Protein AF-A0A2K3MBF1-F1 (afdb_monomer)

Mean predicted aligned error: 6.88 Å

Nearest PDB structures (foldseek):
  7pub-assembly1_FO  TM=6.806E-01  e=4.845E-01  Trypanosoma brucei brucei
  6sgb-assembly1_FO  TM=6.847E-01  e=1.633E+00  Trypanosoma brucei brucei
  8ada-assembly1_B  TM=4.902E-01  e=2.082E+00  Mycobacterium tuberculosis H37Rv

Structure (mmCIF, N/CA/C/O backbone):
data_AF-A0A2K3MBF1-F1
#
_entry.id   AF-A0A2K3MBF1-F1
#
loop_
_atom_site.group_PDB
_atom_site.id
_atom_site.type_symbol
_atom_site.label_atom_id
_atom_site.label_alt_id
_atom_site.label_comp_id
_atom_site.label_asym_id
_atom_site.label_entity_id
_atom_site.label_seq_id
_atom_site.pdbx_PDB_ins_code
_atom_site.Cartn_x
_atom_site.Cartn_y
_atom_site.Cartn_z
_atom_site.occupancy
_atom_site.B_iso_or_equiv
_atom_site.auth_seq_id
_atom_site.auth_comp_id
_atom_site.auth_asym_id
_atom_site.auth_atom_id
_atom_site.pdbx_PDB_model_num
ATOM 1 N N . MET A 1 1 ? -12.974 -8.735 -4.501 1.00 49.16 1 MET A N 1
ATOM 2 C CA . MET A 1 1 ? -11.808 -9.632 -4.674 1.00 49.16 1 MET A CA 1
ATOM 3 C C . MET A 1 1 ? -11.583 -10.087 -6.114 1.00 49.16 1 MET A C 1
ATOM 5 O O . MET A 1 1 ? -10.432 -10.130 -6.516 1.00 49.16 1 MET A O 1
ATOM 9 N N . GLN A 1 2 ? -12.617 -10.383 -6.914 1.00 53.72 2 GLN A N 1
ATOM 10 C CA . GLN A 1 2 ? -12.406 -10.715 -8.337 1.00 53.72 2 GLN A CA 1
ATOM 11 C C . GLN A 1 2 ? -11.905 -9.505 -9.150 1.00 53.72 2 GLN A C 1
ATOM 13 O O . GLN A 1 2 ? -10.943 -9.598 -9.901 1.00 53.72 2 GLN A O 1
ATOM 18 N N . ILE A 1 3 ? -12.496 -8.330 -8.899 1.00 56.31 3 ILE A N 1
ATOM 19 C CA . ILE A 1 3 ? -12.157 -7.071 -9.585 1.00 56.31 3 ILE A CA 1
ATOM 20 C C . ILE A 1 3 ? -10.704 -6.647 -9.323 1.00 56.31 3 ILE A C 1
ATOM 22 O O . ILE A 1 3 ? -10.038 -6.131 -10.219 1.00 56.31 3 ILE A O 1
ATOM 26 N N . SER A 1 4 ? -10.189 -6.878 -8.112 1.00 56.28 4 SER A N 1
ATOM 27 C CA . SER A 1 4 ? -8.810 -6.537 -7.758 1.00 56.28 4 SER A CA 1
ATOM 28 C C . SER A 1 4 ? -7.805 -7.421 -8.501 1.00 56.28 4 SER A C 1
ATOM 30 O O . SER A 1 4 ? -6.845 -6.884 -9.041 1.00 56.28 4 SER A O 1
ATOM 32 N N . GLN A 1 5 ? -8.058 -8.729 -8.637 1.00 56.62 5 GLN A N 1
ATOM 33 C CA . GLN A 1 5 ? -7.202 -9.616 -9.439 1.00 56.62 5 GLN A CA 1
ATOM 34 C C . GLN A 1 5 ? -7.185 -9.238 -10.924 1.00 56.62 5 GLN A C 1
ATOM 36 O O . GLN A 1 5 ? -6.106 -9.056 -11.483 1.00 56.62 5 GLN A O 1
ATOM 41 N N . ASP A 1 6 ? -8.344 -9.030 -11.549 1.00 63.62 6 ASP A N 1
ATOM 42 C CA . ASP A 1 6 ? -8.402 -8.672 -12.976 1.00 63.62 6 ASP A CA 1
ATOM 43 C C . ASP A 1 6 ? -7.719 -7.325 -13.260 1.00 63.62 6 ASP A C 1
ATOM 45 O O . ASP A 1 6 ? -7.082 -7.129 -14.298 1.00 63.62 6 ASP A O 1
ATOM 49 N N . THR A 1 7 ? -7.805 -6.388 -12.315 1.00 61.44 7 THR A N 1
ATOM 50 C CA . THR A 1 7 ? -7.143 -5.083 -12.427 1.00 61.44 7 THR A CA 1
ATOM 51 C C . THR A 1 7 ? -5.633 -5.196 -1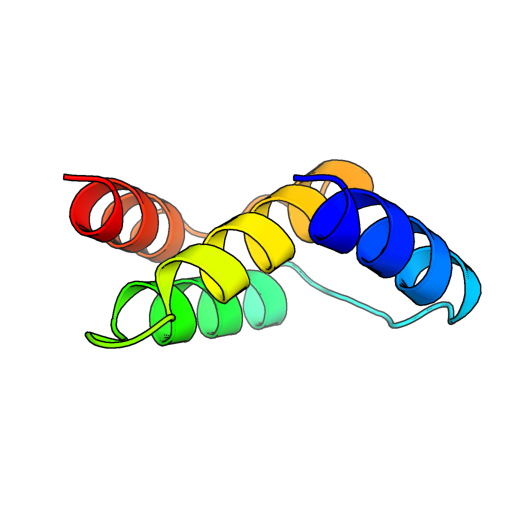2.207 1.00 61.44 7 THR A C 1
ATOM 53 O O . THR A 1 7 ? -4.867 -4.496 -12.868 1.00 61.44 7 THR A O 1
ATOM 56 N N . LEU A 1 8 ? -5.170 -6.089 -11.323 1.00 60.91 8 LEU A N 1
ATOM 57 C CA . LEU A 1 8 ? -3.741 -6.385 -11.149 1.00 60.91 8 LEU A CA 1
ATOM 58 C C . LEU A 1 8 ? -3.152 -6.991 -12.425 1.00 60.91 8 LEU A C 1
ATOM 60 O O . LEU A 1 8 ? -2.094 -6.549 -12.873 1.00 60.91 8 LEU A O 1
ATOM 64 N N . VAL A 1 9 ? -3.869 -7.927 -13.052 1.00 65.06 9 VAL A N 1
ATOM 65 C CA . VAL A 1 9 ? -3.478 -8.536 -14.331 1.00 65.06 9 VAL A CA 1
ATOM 66 C C . VAL A 1 9 ? -3.365 -7.465 -15.422 1.00 65.06 9 VAL A C 1
ATOM 68 O O . VAL A 1 9 ? -2.299 -7.311 -16.016 1.00 65.06 9 VAL A O 1
ATOM 71 N N . ARG A 1 10 ? -4.393 -6.623 -15.601 1.00 63.19 10 ARG A N 1
ATOM 72 C CA . ARG A 1 10 ? -4.391 -5.547 -16.615 1.00 63.19 10 ARG A CA 1
ATOM 73 C C . ARG A 1 10 ? -3.345 -4.455 -16.383 1.00 63.19 10 ARG A C 1
ATOM 75 O O . ARG A 1 10 ? -2.918 -3.788 -17.323 1.00 63.19 10 ARG A O 1
ATOM 82 N N . MET A 1 11 ? -2.947 -4.216 -15.138 1.00 60.84 11 MET A N 1
ATOM 83 C CA . MET A 1 11 ? -1.928 -3.211 -14.809 1.00 60.84 11 MET A CA 1
ATOM 84 C C . MET A 1 11 ? -0.508 -3.765 -14.920 1.00 60.84 11 MET A C 1
ATOM 86 O O . MET A 1 11 ? 0.413 -3.018 -15.261 1.00 60.84 11 MET A O 1
ATOM 90 N N . ASN A 1 12 ? -0.337 -5.075 -14.731 1.00 59.66 12 ASN A N 1
ATOM 91 C CA . ASN A 1 12 ? 0.883 -5.780 -15.107 1.00 59.66 12 ASN A CA 1
ATOM 92 C C . ASN A 1 12 ? 1.097 -5.743 -16.632 1.00 59.66 12 ASN A C 1
ATOM 94 O O . ASN A 1 12 ? 2.197 -5.453 -17.091 1.00 59.66 12 ASN A O 1
ATOM 98 N N . GLU A 1 13 ? 0.027 -5.908 -17.415 1.00 62.91 13 GLU A N 1
ATOM 99 C CA . GLU A 1 13 ? 0.058 -5.833 -18.886 1.00 62.91 13 GLU A CA 1
ATOM 100 C C . GLU A 1 13 ? 0.506 -4.464 -19.433 1.00 62.91 13 GLU A C 1
ATOM 102 O O . GLU A 1 13 ? 0.999 -4.377 -20.556 1.00 62.91 13 GLU A O 1
ATOM 107 N N . ARG A 1 14 ? 0.365 -3.382 -18.654 1.00 60.69 14 ARG A N 1
ATOM 108 C CA . ARG A 1 14 ? 0.641 -2.005 -19.106 1.00 60.69 14 ARG A CA 1
ATOM 109 C C . ARG A 1 14 ? 2.021 -1.455 -18.734 1.00 60.69 14 ARG A C 1
ATOM 111 O O . ARG A 1 14 ? 2.268 -0.283 -19.000 1.00 60.69 14 ARG A O 1
ATOM 118 N N . ASN A 1 15 ? 2.919 -2.246 -18.130 1.00 58.09 15 ASN A N 1
ATOM 119 C CA . ASN A 1 15 ? 4.286 -1.815 -17.764 1.00 58.09 15 ASN A CA 1
ATOM 120 C C . ASN A 1 15 ? 4.351 -0.469 -17.005 1.00 58.09 15 ASN A C 1
ATOM 122 O O . ASN A 1 15 ? 5.307 0.294 -17.134 1.00 58.09 15 ASN A O 1
ATOM 126 N N . PHE A 1 16 ? 3.332 -0.147 -16.202 1.00 61.06 16 PHE A N 1
ATOM 127 C CA . PHE A 1 16 ? 3.323 1.102 -15.437 1.00 61.06 16 PHE A CA 1
ATOM 128 C C . PHE A 1 16 ? 4.532 1.101 -14.493 1.00 61.06 16 PHE A C 1
ATOM 130 O O . PHE A 1 16 ? 4.641 0.175 -13.705 1.00 61.06 16 PHE A O 1
ATOM 137 N N . PHE A 1 17 ? 5.459 2.055 -14.525 1.00 61.25 17 PHE A N 1
ATOM 138 C CA . PHE A 1 17 ? 6.612 2.023 -13.613 1.00 61.25 17 PHE A CA 1
ATOM 139 C C . PHE A 1 17 ? 6.190 2.553 -12.234 1.00 61.25 17 PHE A C 1
ATOM 141 O O . PHE A 1 17 ? 5.860 3.728 -12.103 1.00 61.25 17 PHE A O 1
ATOM 148 N N . MET A 1 18 ? 6.160 1.700 -11.202 1.00 67.94 18 MET A N 1
ATOM 149 C CA . MET A 1 18 ? 5.901 2.134 -9.820 1.00 67.94 18 MET A CA 1
ATOM 150 C C . MET A 1 18 ? 7.175 1.996 -8.992 1.00 67.94 18 MET A C 1
ATOM 152 O O . MET A 1 18 ? 7.686 0.892 -8.836 1.00 67.94 18 MET A O 1
ATOM 156 N N . ASN A 1 19 ? 7.662 3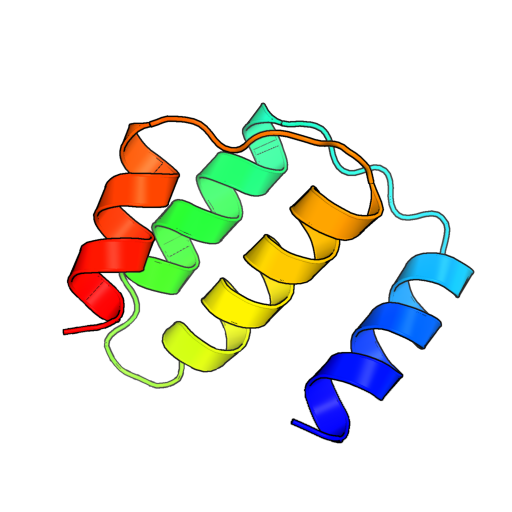.113 -8.450 1.00 78.12 19 ASN A N 1
ATOM 157 C CA . ASN A 1 19 ? 8.754 3.134 -7.477 1.00 78.12 19 ASN A CA 1
ATOM 158 C C . ASN A 1 19 ? 8.203 3.213 -6.039 1.00 78.12 19 ASN A C 1
ATOM 160 O O . ASN A 1 19 ? 7.027 3.530 -5.837 1.00 78.12 19 ASN A O 1
ATOM 164 N N . SER A 1 20 ? 9.040 2.920 -5.035 1.00 80.44 20 SER A N 1
ATOM 165 C CA . SER A 1 20 ? 8.591 2.830 -3.634 1.00 80.44 20 SER A CA 1
ATOM 166 C C . SER A 1 20 ? 8.002 4.129 -3.103 1.00 80.44 20 SER A C 1
ATOM 168 O O . SER A 1 20 ? 6.998 4.087 -2.396 1.00 80.44 20 SER A O 1
ATOM 170 N N . LYS A 1 21 ? 8.566 5.281 -3.482 1.00 85.50 21 LYS A N 1
ATOM 171 C CA . LYS A 1 21 ? 8.071 6.597 -3.066 1.00 85.50 21 LYS A CA 1
ATOM 172 C C . LYS A 1 21 ? 6.645 6.829 -3.563 1.00 85.50 21 LYS A C 1
ATOM 174 O O . LYS A 1 21 ? 5.754 7.074 -2.758 1.00 85.50 21 LYS A O 1
ATOM 179 N N . MET A 1 22 ? 6.430 6.678 -4.868 1.00 84.12 22 MET A N 1
ATOM 180 C CA . MET A 1 22 ? 5.126 6.905 -5.486 1.00 84.12 22 MET A CA 1
ATOM 181 C C . MET A 1 22 ? 4.078 5.917 -4.963 1.00 84.12 22 MET A C 1
ATOM 183 O O . MET A 1 22 ? 2.971 6.325 -4.630 1.00 84.12 22 MET A O 1
ATOM 187 N N . GLY A 1 23 ? 4.428 4.633 -4.825 1.00 84.19 23 GLY A N 1
ATOM 188 C CA . GLY A 1 23 ? 3.521 3.640 -4.242 1.00 84.19 23 GLY A CA 1
ATOM 189 C C . GLY A 1 23 ? 3.142 3.965 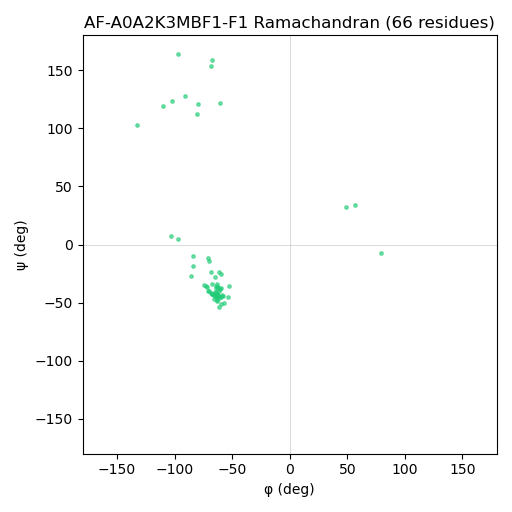-2.794 1.00 84.19 23 GLY A C 1
ATOM 190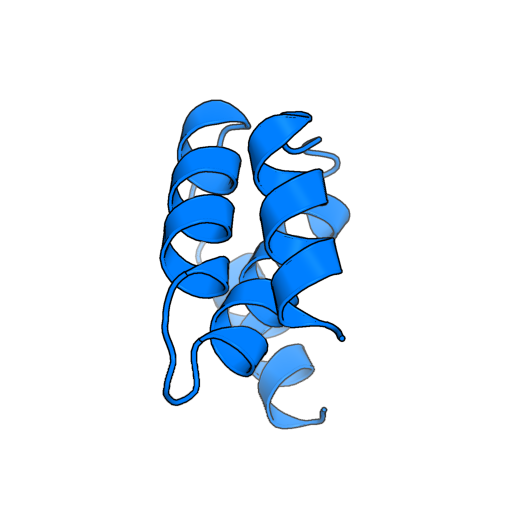 O O . GLY A 1 23 ? 1.978 3.856 -2.424 1.00 84.19 23 GLY A O 1
ATOM 191 N N . SER A 1 24 ? 4.099 4.446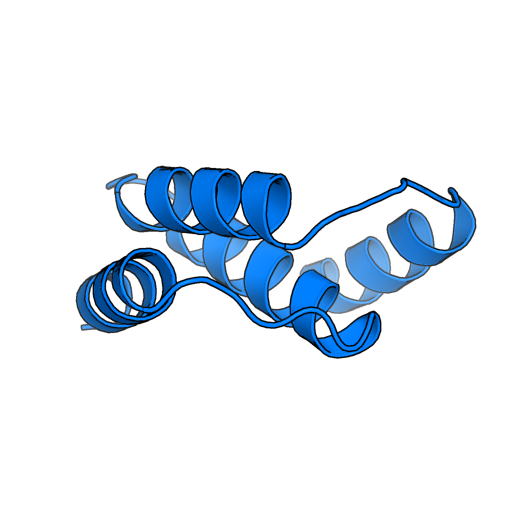 -1.996 1.00 86.88 24 SER A N 1
ATOM 192 C CA . SER A 1 24 ? 3.856 4.830 -0.600 1.00 86.88 24 SER A CA 1
ATOM 193 C C . SER A 1 24 ? 2.949 6.052 -0.472 1.00 86.88 24 SER A C 1
ATOM 195 O O . SER A 1 24 ? 2.058 6.059 0.369 1.00 86.88 24 SER A O 1
ATOM 197 N N . GLU A 1 25 ? 3.148 7.078 -1.302 1.00 88.75 25 GLU A N 1
ATOM 198 C CA . GLU A 1 25 ? 2.296 8.275 -1.316 1.00 88.75 25 GLU A CA 1
ATOM 199 C C . GLU A 1 25 ? 0.863 7.929 -1.741 1.00 88.75 25 GLU A C 1
ATOM 201 O O . GLU A 1 25 ? -0.095 8.357 -1.099 1.00 88.75 25 GLU A O 1
ATOM 206 N N . LEU A 1 26 ? 0.711 7.097 -2.776 1.00 85.69 26 LEU A N 1
ATOM 207 C CA . LEU A 1 26 ? -0.595 6.617 -3.230 1.00 85.69 26 LEU A CA 1
ATOM 208 C C . LEU A 1 26 ? -1.300 5.793 -2.150 1.00 85.69 26 LEU A C 1
ATOM 210 O O . LEU A 1 26 ? -2.486 6.002 -1.901 1.00 85.69 26 LEU A O 1
ATOM 214 N N . LEU A 1 27 ? -0.573 4.886 -1.492 1.00 86.25 27 LEU A N 1
ATOM 215 C CA . LEU A 1 27 ? -1.111 4.062 -0.413 1.00 86.25 27 LEU A CA 1
ATOM 216 C C . LEU A 1 27 ? -1.552 4.925 0.777 1.00 86.25 27 LEU A C 1
ATOM 218 O O . LEU A 1 27 ? -2.636 4.711 1.311 1.00 86.25 27 LEU A O 1
ATOM 222 N N . LEU A 1 28 ? -0.752 5.928 1.148 1.00 87.62 28 LEU A N 1
ATOM 223 C CA . LEU A 1 28 ? -1.063 6.866 2.226 1.00 87.62 28 LEU A CA 1
ATOM 224 C C . LEU A 1 28 ? -2.328 7.686 1.927 1.00 87.62 28 LEU A C 1
ATOM 226 O O . LEU A 1 28 ? -3.186 7.828 2.796 1.00 87.62 28 LEU A O 1
ATOM 230 N N . MET A 1 29 ? -2.463 8.197 0.700 1.00 85.81 29 MET A N 1
ATOM 231 C CA . MET A 1 29 ? -3.652 8.947 0.282 1.00 85.81 29 MET A CA 1
ATOM 232 C C . MET A 1 29 ? -4.901 8.061 0.262 1.00 85.81 29 MET A C 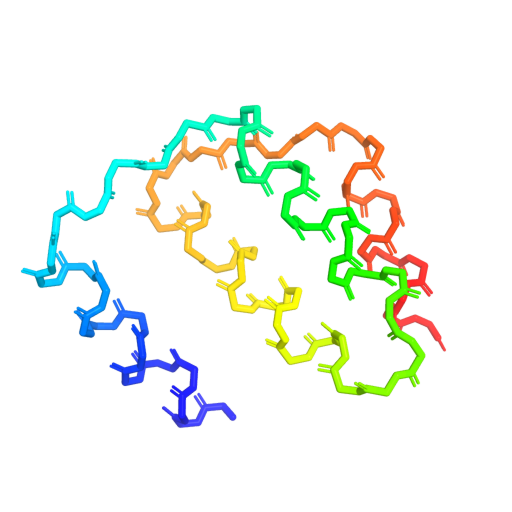1
ATOM 234 O O . MET A 1 29 ? -5.925 8.438 0.828 1.00 85.81 29 MET A O 1
ATOM 238 N N . ALA A 1 30 ? -4.806 6.866 -0.327 1.00 85.69 30 ALA A N 1
ATOM 239 C CA . ALA A 1 30 ? -5.926 5.931 -0.411 1.00 85.69 30 ALA A CA 1
ATOM 240 C C . ALA A 1 30 ? -6.376 5.435 0.973 1.00 85.69 30 ALA A C 1
ATOM 242 O O . ALA A 1 30 ? -7.570 5.300 1.223 1.00 85.69 30 ALA A O 1
ATOM 243 N N . ALA A 1 31 ? -5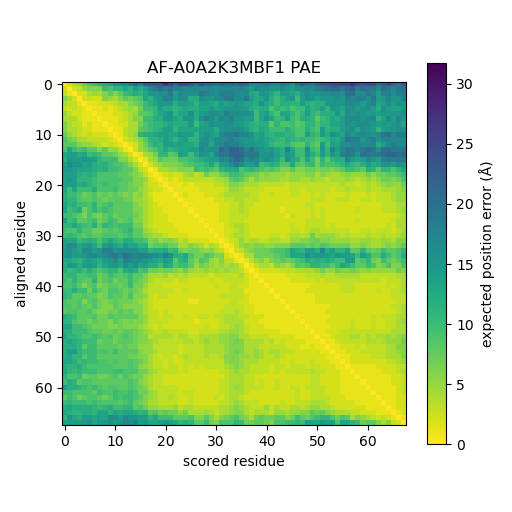.439 5.211 1.897 1.00 83.81 31 ALA A N 1
ATOM 244 C CA . ALA A 1 31 ? -5.754 4.825 3.269 1.00 83.81 31 ALA A CA 1
ATOM 245 C C . ALA A 1 31 ? -6.440 5.947 4.076 1.00 83.81 31 ALA A C 1
ATOM 247 O O . ALA A 1 31 ? -7.153 5.661 5.035 1.00 83.81 31 ALA A O 1
ATOM 248 N N . GLY A 1 32 ? -6.250 7.214 3.692 1.00 78.69 32 GLY A N 1
ATOM 249 C CA . GLY A 1 32 ? -6.897 8.372 4.319 1.00 78.69 32 GLY A CA 1
ATOM 250 C C . GLY A 1 32 ? -8.311 8.680 3.803 1.00 78.69 32 GLY A C 1
ATOM 251 O O . GLY A 1 32 ? -9.006 9.518 4.385 1.00 78.69 32 GLY A O 1
ATOM 252 N N . GLU A 1 33 ? -8.760 8.032 2.725 1.00 80.62 33 GLU A N 1
ATOM 253 C CA . GLU A 1 33 ? -10.084 8.265 2.143 1.00 80.62 33 GLU A CA 1
ATOM 254 C C . GLU A 1 33 ? -11.195 7.539 2.921 1.00 80.62 33 GLU A C 1
ATOM 256 O O . GLU A 1 33 ? -11.249 6.313 2.992 1.00 80.62 33 GLU A O 1
ATOM 261 N N . LYS A 1 34 ? -12.161 8.309 3.439 1.00 67.44 34 LYS A N 1
ATOM 262 C CA . LYS A 1 34 ? -13.294 7.804 4.240 1.00 67.44 34 LYS A CA 1
ATOM 263 C C . LYS A 1 34 ? -14.328 6.993 3.442 1.00 67.44 34 LYS A C 1
ATOM 265 O O . LYS A 1 34 ? -15.170 6.330 4.039 1.00 67.44 34 LYS A O 1
ATOM 270 N N . THR A 1 35 ? -14.301 7.052 2.109 1.00 64.19 35 THR A N 1
ATOM 271 C CA . THR A 1 35 ? -15.300 6.418 1.229 1.00 64.19 35 THR A CA 1
ATOM 272 C C . THR A 1 35 ? -14.624 5.655 0.097 1.00 64.19 35 THR A C 1
ATOM 274 O O . THR A 1 35 ? -14.172 6.258 -0.868 1.00 64.19 35 THR A O 1
ATOM 277 N N . GLY A 1 36 ? -14.555 4.325 0.192 1.00 64.44 36 GLY A N 1
ATOM 278 C CA . GLY A 1 36 ? -13.980 3.482 -0.869 1.00 64.44 36 GLY A CA 1
ATOM 279 C C . GLY A 1 36 ? -12.447 3.427 -0.908 1.00 64.44 36 GLY A C 1
ATOM 280 O O . GLY A 1 36 ? -11.905 2.569 -1.609 1.00 64.44 36 GLY A O 1
ATOM 281 N N . GLY A 1 37 ? -11.763 4.244 -0.098 1.00 74.69 37 GLY A N 1
ATOM 282 C CA . GLY A 1 37 ? -10.303 4.311 0.003 1.00 74.69 37 GLY A CA 1
ATOM 283 C C . GLY A 1 37 ? -9.639 2.963 0.258 1.00 74.69 37 GLY A C 1
ATOM 284 O O . GLY A 1 37 ? -8.624 2.639 -0.348 1.00 74.69 37 GLY A O 1
ATOM 285 N N . TYR A 1 38 ? -10.285 2.102 1.044 1.00 79.00 38 TYR A N 1
ATOM 286 C CA . TYR A 1 38 ? -9.781 0.766 1.352 1.00 79.00 38 TYR A CA 1
ATOM 287 C C . TYR A 1 38 ? -9.669 -0.162 0.125 1.00 79.00 38 TYR A C 1
ATOM 289 O O . TYR A 1 38 ? -8.715 -0.930 0.007 1.00 79.00 38 TYR A O 1
ATOM 297 N N . THR A 1 39 ? -10.588 -0.061 -0.843 1.00 82.50 39 THR A N 1
ATOM 298 C CA . THR A 1 39 ? -10.491 -0.846 -2.090 1.00 82.50 39 THR A CA 1
ATOM 299 C C . THR A 1 39 ? -9.265 -0.421 -2.894 1.00 82.50 39 THR A C 1
ATOM 301 O O . THR A 1 39 ? -8.536 -1.269 -3.410 1.00 82.50 39 THR A O 1
ATOM 304 N N . ASN A 1 40 ? -9.010 0.888 -2.947 1.00 81.94 40 ASN A N 1
ATOM 305 C CA . ASN A 1 40 ? -7.854 1.460 -3.628 1.00 81.94 40 ASN A CA 1
ATOM 306 C C . ASN A 1 40 ? -6.554 1.149 -2.876 1.00 81.94 40 ASN A C 1
ATOM 308 O O . ASN A 1 40 ? -5.556 0.795 -3.498 1.00 81.94 40 ASN A O 1
ATOM 312 N N . ALA A 1 41 ? -6.568 1.214 -1.545 1.00 86.56 41 ALA A N 1
ATOM 313 C CA . ALA A 1 41 ? -5.407 0.949 -0.709 1.00 86.56 41 ALA A CA 1
ATOM 314 C C . ALA A 1 41 ? -4.964 -0.521 -0.804 1.00 86.56 41 ALA A C 1
ATOM 316 O O . ALA A 1 41 ? -3.784 -0.783 -1.022 1.00 86.56 41 ALA A O 1
ATOM 317 N N . ASN A 1 42 ? -5.907 -1.473 -0.769 1.00 86.69 42 ASN A N 1
ATOM 318 C CA . ASN A 1 42 ? -5.622 -2.896 -1.013 1.00 86.69 42 ASN A CA 1
ATOM 319 C C . ASN A 1 42 ? -5.020 -3.116 -2.397 1.00 86.69 42 ASN A C 1
ATOM 321 O O . ASN A 1 42 ? -4.056 -3.856 -2.567 1.00 86.69 42 ASN A O 1
ATOM 325 N N . TYR A 1 43 ? -5.592 -2.445 -3.393 1.00 83.25 43 TYR A N 1
ATOM 326 C CA . TYR A 1 43 ? -5.131 -2.557 -4.761 1.00 83.25 43 TYR A CA 1
ATOM 327 C C . TYR A 1 43 ? -3.682 -2.062 -4.924 1.00 83.25 43 TYR A C 1
ATOM 329 O O . TYR A 1 43 ? -2.858 -2.73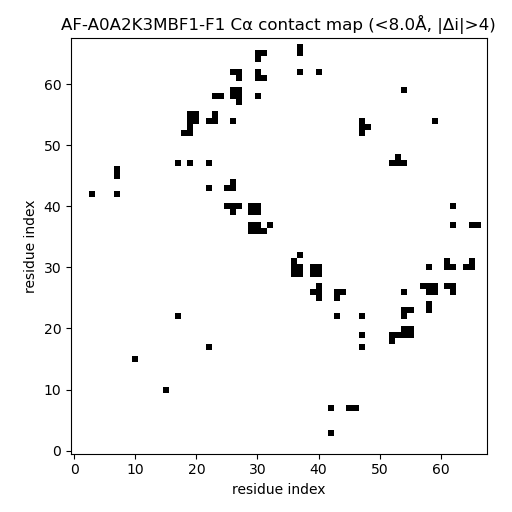0 -5.550 1.00 83.25 43 TYR A O 1
ATOM 337 N N . ILE A 1 44 ? -3.350 -0.920 -4.317 1.00 84.50 44 ILE A N 1
ATOM 338 C CA . ILE A 1 44 ? -1.990 -0.369 -4.316 1.00 84.50 44 ILE A CA 1
ATOM 339 C C . ILE A 1 44 ? -1.037 -1.300 -3.558 1.00 84.50 44 ILE A C 1
ATOM 341 O O . ILE A 1 44 ? 0.048 -1.591 -4.060 1.00 84.50 44 ILE A O 1
ATOM 345 N N . TRP A 1 45 ? -1.449 -1.812 -2.395 1.00 86.75 45 TRP A N 1
ATOM 346 C CA . TRP A 1 45 ? -0.667 -2.759 -1.600 1.00 86.75 45 TRP A CA 1
ATOM 347 C C . TRP A 1 45 ? -0.299 -4.019 -2.393 1.00 86.75 45 TRP A C 1
ATOM 349 O O . TRP A 1 45 ? 0.875 -4.393 -2.471 1.00 86.75 45 TRP A O 1
ATOM 359 N N . ASP A 1 46 ? -1.287 -4.645 -3.033 1.00 84.94 46 ASP A N 1
ATOM 360 C CA . ASP A 1 46 ? -1.084 -5.849 -3.837 1.00 84.94 46 ASP A CA 1
ATOM 361 C C . ASP A 1 46 ? -0.157 -5.585 -5.029 1.00 84.94 46 ASP A C 1
ATOM 363 O O . ASP A 1 46 ? 0.696 -6.413 -5.355 1.00 84.94 46 ASP A O 1
ATOM 367 N N . LEU A 1 47 ? -0.265 -4.409 -5.650 1.00 81.00 47 LEU A N 1
ATOM 368 C CA . LEU A 1 47 ? 0.578 -4.029 -6.779 1.00 81.00 47 LEU A CA 1
ATOM 369 C C . LEU A 1 47 ? 2.030 -3.755 -6.363 1.00 81.00 47 LEU A C 1
ATOM 371 O O . LEU A 1 47 ? 2.961 -4.163 -7.063 1.00 81.00 47 LEU A O 1
ATOM 375 N N . MET A 1 48 ? 2.241 -3.107 -5.217 1.00 85.25 48 MET A N 1
ATOM 376 C CA . MET A 1 48 ? 3.574 -2.917 -4.641 1.00 85.25 48 MET A CA 1
ATOM 377 C C . MET A 1 48 ? 4.214 -4.269 -4.307 1.00 85.25 48 MET A C 1
ATOM 379 O O . MET A 1 48 ? 5.354 -4.530 -4.701 1.00 85.25 48 MET A O 1
ATOM 383 N N . ARG A 1 49 ? 3.445 -5.181 -3.697 1.00 85.44 49 ARG A N 1
ATOM 384 C CA . ARG A 1 49 ? 3.887 -6.547 -3.389 1.00 85.44 49 ARG A CA 1
ATOM 385 C C . ARG A 1 49 ? 4.239 -7.345 -4.645 1.00 85.44 49 ARG A C 1
ATOM 387 O O . ARG A 1 49 ? 5.298 -7.968 -4.681 1.00 85.44 49 ARG A O 1
ATOM 394 N N . ALA A 1 50 ? 3.403 -7.301 -5.682 1.00 83.12 50 ALA A N 1
ATOM 395 C CA . ALA A 1 50 ? 3.638 -8.006 -6.946 1.00 83.12 50 ALA A CA 1
ATOM 396 C C . ALA A 1 50 ? 4.937 -7.569 -7.646 1.00 83.12 50 ALA A C 1
ATOM 398 O O . ALA A 1 50 ? 5.525 -8.335 -8.404 1.00 83.12 50 ALA A O 1
ATOM 399 N N . ARG A 1 51 ? 5.404 -6.346 -7.373 1.00 79.50 51 ARG A N 1
ATOM 400 C CA . ARG A 1 51 ? 6.621 -5.762 -7.955 1.00 79.50 51 ARG A CA 1
ATOM 401 C C . ARG A 1 51 ? 7.814 -5.770 -7.015 1.00 79.50 51 ARG A C 1
ATOM 403 O O . ARG A 1 51 ? 8.846 -5.191 -7.341 1.00 79.50 51 ARG A O 1
ATOM 410 N N . ASN A 1 52 ? 7.677 -6.425 -5.864 1.00 83.12 52 ASN A N 1
ATOM 411 C CA . ASN A 1 52 ? 8.709 -6.485 -4.836 1.00 83.12 52 ASN A CA 1
ATOM 412 C C . ASN A 1 52 ? 9.151 -5.081 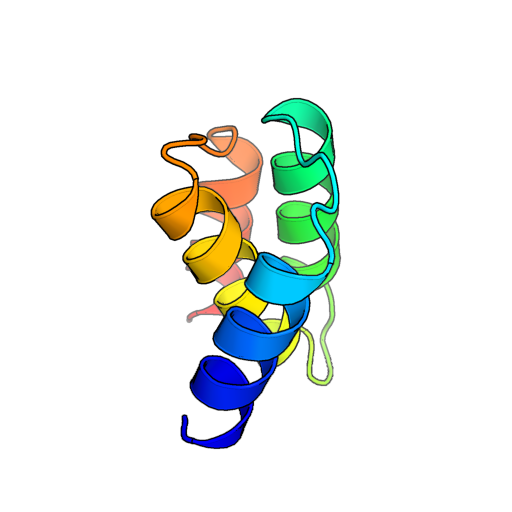-4.362 1.00 83.12 52 ASN A C 1
ATOM 414 O O . ASN A 1 52 ? 10.317 -4.838 -4.054 1.00 83.12 52 ASN A O 1
ATOM 418 N N . VAL A 1 53 ? 8.200 -4.141 -4.341 1.00 85.12 53 VAL A N 1
ATOM 419 C CA . VAL A 1 53 ? 8.383 -2.761 -3.893 1.00 85.12 53 VAL A CA 1
ATOM 420 C C . VAL A 1 53 ? 7.810 -2.633 -2.490 1.00 85.12 53 VAL A C 1
ATOM 422 O O . VAL A 1 53 ? 6.630 -2.890 -2.264 1.00 85.12 53 VAL A O 1
ATOM 425 N N . TYR A 1 54 ? 8.636 -2.197 -1.546 1.00 87.00 54 TYR A N 1
ATOM 426 C CA . TYR A 1 54 ? 8.222 -2.038 -0.156 1.00 87.00 54 TYR A CA 1
ATOM 427 C C . TYR A 1 54 ? 7.686 -0.620 0.092 1.00 87.00 54 TYR A C 1
ATOM 429 O O . TYR A 1 54 ? 8.374 0.346 -0.258 1.00 87.00 54 TYR A O 1
ATOM 437 N N . PRO A 1 55 ? 6.478 -0.468 0.671 1.00 86.88 55 PRO A N 1
ATOM 438 C CA . PRO A 1 55 ? 5.975 0.832 1.093 1.00 86.88 55 PRO A CA 1
ATOM 439 C C . PRO A 1 55 ? 6.779 1.400 2.264 1.00 86.88 55 PRO A C 1
ATOM 441 O O . PRO A 1 55 ? 7.430 0.671 3.012 1.00 86.88 55 PRO A O 1
ATOM 444 N N . SER A 1 56 ? 6.709 2.716 2.445 1.00 89.81 56 SER A N 1
ATOM 445 C CA . SER A 1 56 ? 7.238 3.386 3.628 1.00 89.81 56 SER A CA 1
ATOM 446 C C . SER A 1 56 ? 6.424 3.019 4.870 1.00 89.81 56 SER A C 1
ATOM 448 O O . SER A 1 56 ? 5.230 2.729 4.784 1.00 89.81 56 SER A O 1
ATOM 450 N N . LEU A 1 57 ? 7.061 3.086 6.042 1.00 88.69 57 LEU A N 1
ATOM 451 C CA . LEU A 1 57 ? 6.420 2.759 7.319 1.00 88.69 57 LEU A CA 1
ATOM 452 C C . LEU A 1 57 ? 5.116 3.546 7.536 1.00 88.69 57 LEU A C 1
ATOM 454 O O . LEU A 1 57 ? 4.096 2.950 7.861 1.00 88.69 57 LEU A O 1
ATOM 458 N N . ALA A 1 58 ? 5.122 4.851 7.254 1.00 87.44 58 ALA A N 1
ATOM 459 C CA . ALA A 1 58 ? 3.942 5.705 7.398 1.00 87.44 58 ALA A CA 1
ATOM 460 C C . ALA A 1 58 ? 2.757 5.245 6.527 1.00 87.44 58 ALA A C 1
ATOM 462 O O . ALA A 1 58 ? 1.606 5.310 6.951 1.00 87.44 58 ALA A O 1
ATOM 463 N N . ALA A 1 59 ? 3.028 4.754 5.313 1.00 86.75 59 ALA A N 1
ATOM 464 C CA . ALA A 1 59 ? 1.989 4.251 4.421 1.00 86.75 59 ALA A CA 1
ATOM 465 C C . ALA A 1 59 ? 1.419 2.907 4.908 1.00 86.75 59 ALA A C 1
ATOM 467 O O . ALA A 1 59 ? 0.215 2.681 4.816 1.00 86.75 59 ALA A O 1
ATOM 468 N N . VAL A 1 60 ? 2.268 2.043 5.479 1.00 89.12 60 VAL A N 1
ATOM 469 C CA . VAL A 1 60 ? 1.845 0.784 6.118 1.00 89.12 60 VAL A CA 1
ATOM 470 C C . VAL A 1 60 ? 0.968 1.063 7.338 1.00 89.12 60 VAL A C 1
ATOM 472 O O . VAL A 1 60 ? -0.075 0.434 7.500 1.00 89.12 60 VAL A O 1
ATOM 475 N N . GLU A 1 61 ? 1.366 2.011 8.185 1.00 89.25 61 GLU A N 1
ATOM 476 C CA . GLU A 1 61 ? 0.605 2.389 9.376 1.00 89.25 61 GLU A CA 1
ATOM 477 C C . GLU A 1 61 ? -0.760 2.961 9.003 1.00 89.25 61 GLU A C 1
ATOM 479 O O . GLU A 1 61 ? -1.768 2.509 9.538 1.00 89.25 61 GLU A O 1
ATOM 484 N N . ALA A 1 62 ? -0.817 3.894 8.050 1.00 86.00 62 ALA A N 1
ATOM 485 C CA . ALA A 1 62 ? -2.080 4.452 7.575 1.00 86.00 62 ALA A CA 1
ATOM 486 C C . ALA A 1 62 ? -2.996 3.369 6.993 1.00 86.00 62 ALA A C 1
ATOM 488 O O . ALA A 1 62 ? -4.173 3.306 7.342 1.00 86.00 62 ALA A O 1
ATOM 489 N N . TYR A 1 63 ? -2.445 2.474 6.169 1.00 86.62 63 TYR A N 1
ATOM 490 C CA . TYR A 1 63 ? -3.174 1.329 5.630 1.00 86.62 63 TYR A CA 1
ATOM 491 C C . TYR A 1 63 ? -3.737 0.428 6.740 1.00 86.62 63 TYR A C 1
ATOM 493 O O . TYR A 1 63 ? -4.907 0.057 6.700 1.00 86.62 63 TYR A O 1
ATOM 501 N N . TYR A 1 64 ? -2.941 0.135 7.771 1.00 84.81 64 TYR A N 1
ATOM 502 C CA . TYR A 1 64 ? -3.375 -0.649 8.928 1.00 84.81 64 TYR A CA 1
ATOM 503 C C . TYR A 1 64 ? -4.426 0.059 9.795 1.00 84.81 64 TYR A C 1
ATOM 505 O O . TYR A 1 64 ? -5.306 -0.596 10.349 1.00 84.81 64 TYR A O 1
ATOM 513 N N . GLN A 1 65 ? -4.373 1.385 9.921 1.00 83.25 65 GLN A N 1
ATOM 514 C CA . GLN A 1 65 ? -5.414 2.135 10.630 1.00 83.25 65 GLN A CA 1
ATOM 515 C C . GLN A 1 65 ? -6.715 2.200 9.825 1.00 83.25 65 GLN A C 1
ATOM 517 O O . GLN A 1 65 ? -7.781 2.110 10.416 1.00 83.25 65 GLN A O 1
ATOM 522 N N . GLY A 1 66 ? -6.641 2.297 8.493 1.00 74.88 66 GLY A N 1
ATOM 523 C CA . GLY A 1 66 ? -7.817 2.246 7.613 1.00 74.88 66 GLY A CA 1
ATOM 524 C C . GLY A 1 66 ? -8.465 0.858 7.501 1.00 74.88 66 GLY A C 1
ATOM 525 O O . GLY A 1 66 ? -9.560 0.735 6.961 1.00 74.88 66 GLY A O 1
ATOM 526 N N . LEU A 1 67 ? -7.783 -0.179 7.999 1.00 69.06 67 LEU A N 1
ATOM 527 C CA . LEU A 1 67 ? -8.245 -1.567 8.095 1.00 69.06 67 LEU A CA 1
ATOM 528 C C . LEU A 1 67 ? -9.092 -1.856 9.348 1.00 69.06 67 LEU A C 1
ATOM 530 O O . LEU A 1 67 ? -9.757 -2.894 9.390 1.00 69.06 67 LEU A O 1
ATOM 534 N N . LYS A 1 68 ? -9.007 -1.001 10.373 1.00 63.47 68 LYS A N 1
ATOM 535 C CA . LYS A 1 68 ? -9.747 -1.120 11.638 1.00 63.47 68 LYS A CA 1
ATOM 536 C C . LYS A 1 68 ? -11.083 -0.395 11.575 1.00 63.47 68 LYS A C 1
ATOM 538 O O . LYS A 1 68 ? -12.029 -0.930 12.193 1.00 63.47 68 LYS A O 1
#

Solvent-accessible surface area (backbone atoms only — not comparable to full-atom values): 3759 Å² total; per-residue (Å²): 113,70,68,54,53,57,49,50,54,57,48,60,74,61,69,68,88,78,52,41,67,61,51,16,53,51,22,33,54,23,22,68,39,93,74,68,12,56,64,52,21,51,47,48,50,52,53,30,55,76,66,76,36,65,62,42,69,69,20,52,50,35,38,56,59,56,70,109

Sequence (68 aa):
MQISQDTLVRMNERNFFMNSKMGSELLLMAAGEKTGGYTNANYIWDLMRARNVYPSLAAVEAYYQGLK

pLDDT: mean 76.52, std 11.64, range [49.16, 89.81]

Organism: Trifolium pratense (NCBI:txid57577)

Secondary structure (DSSP, 8-state):
-HHHHHHHHHHHTTT----HHHHHHHHHHHHT-SSSHHHHHHHHHHHHHHTTPPPPHHHHHHHHHHT-

Radius of gyration: 11.35 Å; Cα contacts (8 Å, |Δi|>4): 64; chains: 1; bounding box: 24×20×31 Å

Foldseek 3Di:
DVVLVVVLVVVVVVPDDDAQVNLQVQLLVLLPDPPCSLVSNVSSVVNCVVVVHDHDPNSVVSNVVSVD